Protein AF-A0A939YUL9-F1 (afdb_monomer_lite)

Structure (mmCIF, N/CA/C/O backbone):
data_AF-A0A939YUL9-F1
#
_entry.id   AF-A0A939YUL9-F1
#
loop_
_atom_site.group_PDB
_atom_site.id
_atom_site.type_symbol
_atom_site.label_atom_id
_atom_site.label_alt_id
_atom_site.label_comp_id
_atom_site.label_asym_id
_atom_site.label_entity_id
_atom_site.label_seq_id
_atom_site.pdbx_PDB_ins_code
_atom_site.Cartn_x
_atom_site.Cartn_y
_atom_site.Cartn_z
_atom_site.occupancy
_atom_site.B_iso_or_equiv
_atom_site.auth_seq_id
_atom_site.auth_comp_id
_atom_site.auth_asym_id
_atom_site.auth_atom_id
_atom_site.pdbx_PDB_model_num
ATOM 1 N N . LYS A 1 1 ? 30.989 19.135 -10.811 1.00 37.81 1 LYS A N 1
ATOM 2 C CA . LYS A 1 1 ? 30.705 19.791 -9.514 1.00 37.81 1 LYS A CA 1
ATOM 3 C C . LYS A 1 1 ? 29.250 19.475 -9.197 1.00 37.81 1 LYS A C 1
ATOM 5 O O . LYS A 1 1 ? 28.383 20.216 -9.628 1.00 37.81 1 LYS A O 1
ATOM 10 N N . LEU A 1 2 ? 28.991 18.297 -8.625 1.00 30.20 2 LEU A N 1
ATOM 11 C CA . LEU A 1 2 ? 27.649 17.941 -8.163 1.00 30.20 2 LEU A CA 1
ATOM 12 C C . LEU A 1 2 ? 27.426 18.769 -6.899 1.00 30.20 2 LEU A C 1
ATOM 14 O O . LEU A 1 2 ? 28.182 18.639 -5.938 1.00 30.20 2 LEU A O 1
ATOM 18 N N . LEU A 1 3 ? 26.533 19.747 -6.996 1.00 29.83 3 LEU A N 1
ATOM 19 C CA . LEU A 1 3 ? 26.158 20.603 -5.883 1.00 29.83 3 LEU A CA 1
ATOM 20 C C . LEU A 1 3 ? 25.031 19.871 -5.161 1.00 29.83 3 LEU A C 1
ATOM 22 O O . LEU A 1 3 ? 23.912 19.843 -5.653 1.00 29.83 3 LEU A O 1
ATOM 26 N N . TYR A 1 4 ? 25.373 19.213 -4.058 1.00 40.66 4 TYR A N 1
ATOM 27 C CA . TYR A 1 4 ? 24.398 18.652 -3.134 1.00 40.66 4 TYR A CA 1
ATOM 28 C C . TYR A 1 4 ? 23.764 19.816 -2.372 1.00 40.66 4 TYR A C 1
ATOM 30 O O . TYR A 1 4 ? 24.483 20.600 -1.748 1.00 40.66 4 TYR A O 1
ATOM 38 N N . GLU A 1 5 ? 22.446 19.956 -2.452 1.00 38.12 5 GLU A N 1
ATOM 39 C CA . GLU A 1 5 ? 21.706 20.914 -1.637 1.00 38.12 5 GLU A CA 1
ATOM 40 C C . GLU A 1 5 ? 21.240 20.199 -0.368 1.00 38.12 5 GLU A C 1
ATOM 42 O O . GLU A 1 5 ? 20.467 19.247 -0.417 1.00 38.12 5 GLU A O 1
ATOM 47 N N . VAL A 1 6 ? 21.784 20.614 0.777 1.00 46.12 6 VAL A N 1
ATOM 48 C CA . VAL A 1 6 ? 21.421 20.070 2.088 1.00 46.12 6 VAL A CA 1
ATOM 49 C C . VAL A 1 6 ? 20.272 20.912 2.630 1.00 46.12 6 VAL A C 1
ATOM 51 O O . VAL A 1 6 ? 20.480 22.068 2.999 1.00 46.12 6 VAL A O 1
ATOM 54 N N . ALA A 1 7 ? 19.067 20.347 2.684 1.00 43.50 7 ALA A N 1
ATOM 55 C CA . ALA A 1 7 ? 17.963 20.945 3.424 1.00 43.50 7 ALA A CA 1
ATOM 56 C C . ALA A 1 7 ? 18.158 20.647 4.920 1.00 43.50 7 ALA A C 1
ATOM 58 O O . ALA A 1 7 ? 17.951 19.522 5.374 1.00 43.50 7 ALA A O 1
ATOM 59 N N . ASP A 1 8 ? 18.614 21.649 5.672 1.00 42.81 8 ASP A N 1
ATOM 60 C CA . ASP A 1 8 ? 18.711 21.586 7.130 1.00 42.81 8 ASP A CA 1
ATOM 61 C C . ASP A 1 8 ? 17.305 21.490 7.742 1.00 42.81 8 ASP A C 1
ATOM 63 O O . ASP A 1 8 ? 16.484 22.396 7.590 1.00 42.81 8 ASP A O 1
ATOM 67 N N . ILE A 1 9 ? 17.029 20.379 8.428 1.00 43.81 9 ILE A N 1
ATOM 68 C CA . ILE A 1 9 ? 15.808 20.180 9.213 1.00 43.81 9 ILE A CA 1
ATOM 69 C C . ILE A 1 9 ? 16.123 19.984 10.698 1.00 43.81 9 ILE A C 1
ATOM 71 O O . ILE A 1 9 ? 15.605 19.064 11.314 1.00 43.81 9 ILE A O 1
ATOM 75 N N . GLY A 1 10 ? 16.978 20.813 11.302 1.00 42.72 10 GLY A N 1
ATOM 76 C CA . GLY A 1 10 ? 16.922 21.109 12.745 1.00 42.72 10 GLY A CA 1
ATOM 77 C C . GLY A 1 10 ? 16.987 19.925 13.727 1.00 42.72 10 GLY A C 1
ATOM 78 O O . GLY A 1 10 ? 16.599 20.078 14.884 1.00 42.72 10 GLY A O 1
ATOM 79 N N . SER A 1 11 ? 17.434 18.741 13.303 1.00 47.81 11 SER A N 1
ATOM 80 C CA . SER A 1 11 ? 17.553 17.524 14.117 1.00 47.81 11 SER A CA 1
ATOM 81 C C . SER A 1 11 ? 18.393 16.484 13.377 1.00 47.81 11 SER A C 1
ATOM 83 O O . SER A 1 11 ? 17.830 15.687 12.639 1.00 47.81 11 SER A O 1
ATOM 85 N N . ASN A 1 12 ? 19.723 16.505 13.553 1.00 44.00 12 ASN A N 1
ATOM 86 C CA . ASN A 1 12 ? 20.720 15.442 13.278 1.00 44.00 12 ASN A CA 1
ATOM 87 C C . ASN A 1 12 ? 20.507 14.470 12.086 1.00 44.00 12 ASN A C 1
ATOM 89 O O . ASN A 1 12 ? 21.049 13.366 12.105 1.00 44.00 1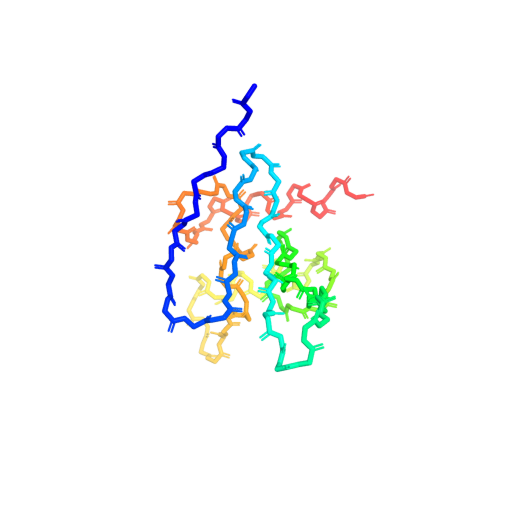2 ASN A O 1
ATOM 93 N N . SER A 1 13 ? 19.765 14.857 11.051 1.00 46.53 13 SER A N 1
ATOM 94 C CA . SER A 1 13 ? 19.299 13.972 9.980 1.00 46.53 13 SER A CA 1
ATOM 95 C C . SER A 1 13 ? 19.591 14.621 8.636 1.00 46.53 13 SER A C 1
ATOM 97 O O . SER A 1 13 ? 19.169 15.750 8.387 1.00 46.53 13 SER A O 1
ATOM 99 N N . LEU A 1 14 ? 20.336 13.918 7.784 1.00 53.56 14 LEU A N 1
ATOM 100 C CA . LEU A 1 14 ? 20.718 14.378 6.449 1.00 53.56 14 LEU A CA 1
ATOM 101 C C . LEU A 1 14 ? 19.982 13.552 5.393 1.00 53.56 14 LEU A C 1
ATOM 103 O O . LEU A 1 14 ? 20.086 12.326 5.390 1.00 53.56 14 LEU A O 1
ATOM 107 N N . TRP A 1 15 ? 19.269 14.232 4.495 1.00 50.69 15 TRP A N 1
ATOM 108 C CA . TRP A 1 15 ? 18.617 13.631 3.331 1.00 50.69 15 TRP A CA 1
ATOM 109 C C . TRP A 1 15 ? 19.520 13.783 2.105 1.00 50.69 15 TRP A C 1
ATOM 111 O O . TRP A 1 15 ? 19.971 14.891 1.813 1.00 50.69 15 TRP A O 1
ATOM 121 N N . LEU A 1 16 ? 19.774 12.693 1.374 1.00 52.31 16 LEU A N 1
ATOM 122 C CA . LEU A 1 16 ? 20.386 12.756 0.043 1.00 52.31 16 LEU A CA 1
ATOM 123 C C . LEU A 1 16 ? 19.358 12.344 -1.011 1.00 52.31 16 LEU A C 1
ATOM 125 O O . LEU A 1 16 ? 19.031 11.163 -1.133 1.00 52.31 16 LEU A O 1
ATOM 129 N N . ASP A 1 17 ? 18.880 13.318 -1.783 1.00 45.94 17 ASP A N 1
ATOM 130 C CA . ASP A 1 17 ? 18.144 13.067 -3.019 1.00 45.94 17 ASP A CA 1
ATOM 131 C C . ASP A 1 17 ? 19.142 12.654 -4.110 1.00 45.94 17 ASP A C 1
ATOM 133 O O . ASP A 1 17 ? 20.090 13.369 -4.434 1.00 45.94 17 ASP A O 1
ATOM 137 N N . HIS A 1 18 ? 18.943 11.462 -4.657 1.00 47.44 18 HIS A N 1
ATOM 138 C CA . HIS A 1 18 ? 19.473 11.113 -5.960 1.00 47.44 18 HIS A CA 1
ATOM 139 C C . HIS A 1 18 ? 18.250 10.813 -6.801 1.00 47.44 18 HIS A C 1
ATOM 141 O O . HIS A 1 18 ? 17.665 9.746 -6.640 1.00 47.44 18 HIS A O 1
ATOM 147 N N . GLY A 1 19 ? 17.835 11.743 -7.663 1.00 47.94 19 GLY A N 1
ATOM 148 C CA . GLY A 1 19 ? 16.803 11.473 -8.661 1.00 47.94 19 GLY A CA 1
ATOM 149 C C . GLY A 1 19 ? 16.959 10.054 -9.224 1.00 47.94 19 GLY A C 1
ATOM 150 O O . GLY A 1 19 ? 18.009 9.722 -9.776 1.00 47.94 19 GLY A O 1
ATOM 151 N N . HIS A 1 20 ? 15.919 9.235 -9.017 1.00 48.09 20 HIS A N 1
ATOM 152 C CA . HIS A 1 20 ? 15.811 7.791 -9.289 1.00 48.09 20 HIS A CA 1
ATOM 153 C C . HIS A 1 20 ? 16.333 6.759 -8.258 1.00 48.09 20 HIS A C 1
ATOM 155 O O . HIS A 1 20 ? 16.228 5.563 -8.534 1.00 48.09 20 HIS A O 1
ATOM 161 N N . ILE A 1 21 ? 16.813 7.139 -7.069 1.00 44.25 21 ILE A N 1
ATOM 162 C CA . ILE A 1 21 ? 17.229 6.198 -6.008 1.00 44.25 21 ILE A CA 1
ATOM 163 C C . ILE A 1 21 ? 16.615 6.610 -4.660 1.00 44.25 21 ILE A C 1
ATOM 165 O O . ILE A 1 21 ? 16.593 7.786 -4.309 1.00 44.25 21 ILE A O 1
ATOM 169 N N . GLN A 1 22 ? 16.104 5.616 -3.925 1.00 47.22 22 GLN A N 1
ATOM 170 C CA . GLN A 1 22 ? 15.480 5.747 -2.601 1.00 47.22 22 GLN A CA 1
ATOM 171 C C . GLN A 1 22 ? 16.361 6.583 -1.640 1.00 47.22 22 GLN A C 1
ATOM 173 O O . GLN A 1 22 ? 17.577 6.364 -1.603 1.00 47.22 22 GLN A O 1
ATOM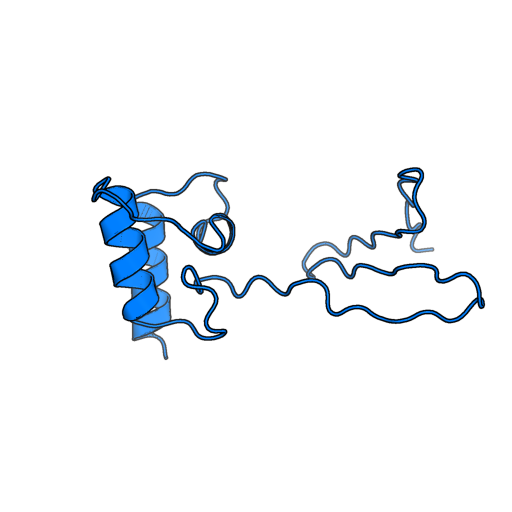 178 N N . PRO A 1 23 ? 15.790 7.523 -0.859 1.00 47.69 23 PRO A N 1
ATOM 179 C CA . PRO A 1 23 ? 16.561 8.367 0.050 1.00 47.69 23 PRO A CA 1
ATOM 180 C C . PRO A 1 23 ? 17.137 7.549 1.215 1.00 47.69 23 PRO A C 1
ATOM 182 O O . PRO A 1 23 ? 16.442 6.739 1.824 1.00 47.69 23 PRO A O 1
ATOM 185 N N . LEU A 1 24 ? 18.407 7.784 1.554 1.00 48.56 24 LEU A N 1
ATOM 186 C CA . LEU A 1 24 ? 19.066 7.171 2.710 1.00 48.56 24 LEU A CA 1
ATOM 187 C C . LEU A 1 24 ? 18.997 8.133 3.907 1.00 48.56 24 LEU A C 1
ATOM 189 O O . LEU A 1 24 ? 19.451 9.272 3.795 1.00 48.56 24 LEU A O 1
ATOM 193 N N . LEU A 1 25 ? 18.451 7.682 5.041 1.00 49.09 25 LEU A N 1
ATOM 194 C CA . LEU A 1 25 ? 18.410 8.455 6.285 1.00 49.09 25 LEU A CA 1
ATOM 195 C C . LEU A 1 25 ? 19.707 8.237 7.075 1.00 49.09 25 LEU A C 1
ATOM 197 O O . LEU A 1 25 ? 19.991 7.128 7.526 1.00 49.09 25 LEU A O 1
ATOM 201 N N . ILE A 1 26 ? 20.496 9.295 7.266 1.00 53.69 26 ILE A N 1
ATOM 202 C CA . ILE A 1 26 ? 21.718 9.249 8.080 1.00 53.69 26 ILE A CA 1
ATOM 203 C C . ILE A 1 26 ? 21.469 10.010 9.383 1.00 53.69 26 ILE A C 1
ATOM 205 O O . ILE A 1 26 ? 21.309 11.231 9.354 1.00 53.69 26 ILE A O 1
ATOM 209 N N . HIS A 1 27 ? 21.478 9.302 10.517 1.00 51.97 27 HIS A N 1
ATOM 210 C CA . HIS A 1 27 ? 21.473 9.909 11.850 1.00 51.97 27 HIS A CA 1
ATOM 211 C C . HIS A 1 27 ? 22.904 10.230 12.305 1.00 51.97 27 HIS A C 1
ATOM 213 O O . HIS A 1 27 ? 23.766 9.350 12.349 1.00 51.97 27 HIS A O 1
ATOM 219 N N . LEU A 1 28 ? 23.151 11.478 12.705 1.00 49.38 28 LEU A N 1
ATOM 220 C CA . LEU A 1 28 ? 24.346 11.858 13.462 1.00 49.38 28 LEU A CA 1
ATOM 221 C C . LEU A 1 28 ? 24.151 11.431 14.926 1.00 49.38 28 LEU A C 1
ATOM 223 O O . LEU A 1 28 ? 23.292 11.979 15.618 1.00 49.38 28 LEU A O 1
ATOM 227 N N . ILE A 1 29 ? 24.927 10.458 15.409 1.00 49.41 29 ILE A N 1
ATOM 228 C CA . ILE A 1 29 ? 24.988 10.123 16.843 1.00 49.41 29 ILE A CA 1
ATOM 229 C C . ILE A 1 29 ? 26.110 10.913 17.537 1.00 49.41 29 ILE A C 1
ATOM 231 O O . ILE A 1 29 ? 27.091 11.284 16.892 1.00 49.41 29 ILE A O 1
ATOM 235 N N . GLU A 1 30 ? 25.958 11.171 18.846 1.00 48.47 30 GLU A N 1
ATOM 236 C CA . GLU A 1 30 ? 26.828 12.044 19.672 1.00 48.47 30 GLU A CA 1
ATOM 237 C C . GLU A 1 30 ? 28.333 11.713 19.605 1.00 48.47 30 GLU A C 1
ATOM 239 O O . GLU A 1 30 ? 29.162 12.584 19.845 1.00 48.47 30 GLU A O 1
ATOM 244 N N . GLU A 1 31 ? 28.702 10.499 19.193 1.00 52.97 31 GLU A N 1
ATOM 245 C CA . GLU A 1 31 ? 30.089 10.014 19.131 1.00 52.97 31 GLU A CA 1
ATOM 246 C C . GLU A 1 31 ? 30.731 10.126 17.728 1.00 52.97 31 GLU A C 1
ATOM 248 O O . GLU A 1 31 ? 31.744 9.488 17.442 1.00 52.97 31 GLU A O 1
ATOM 253 N N . GLY A 1 32 ? 30.147 10.901 16.805 1.00 52.16 32 GLY A N 1
ATOM 254 C CA . GLY A 1 32 ? 30.775 11.206 15.507 1.00 52.16 32 GLY A CA 1
ATOM 255 C C . GLY A 1 32 ? 30.914 10.014 14.549 1.00 52.16 32 GLY A C 1
ATOM 256 O O . GLY A 1 32 ? 31.626 10.101 13.549 1.00 52.16 32 GLY A O 1
ATOM 257 N N . CYS A 1 33 ? 30.228 8.906 14.829 1.00 45.38 33 CYS A N 1
ATOM 258 C CA . CYS A 1 33 ? 30.119 7.760 13.933 1.00 45.38 33 CYS A CA 1
ATOM 259 C C . CYS A 1 33 ? 28.834 7.863 13.099 1.00 45.38 33 CYS A C 1
ATOM 261 O O . CYS A 1 33 ? 27.764 8.167 13.621 1.00 45.38 33 CYS A O 1
ATOM 263 N N . LEU A 1 34 ? 28.934 7.596 11.795 1.00 50.94 34 LEU A N 1
ATOM 264 C CA . LEU A 1 34 ? 27.773 7.482 10.914 1.00 50.94 34 LEU A CA 1
ATOM 265 C C . LEU A 1 34 ? 27.229 6.057 11.031 1.00 50.94 34 LEU A C 1
ATOM 267 O O . LEU A 1 34 ? 27.844 5.125 10.517 1.00 50.94 34 LEU A O 1
ATOM 271 N N . ASN A 1 35 ? 26.085 5.880 11.687 1.00 47.38 35 ASN A N 1
ATOM 272 C CA . ASN A 1 35 ? 25.337 4.633 11.582 1.00 47.38 35 ASN A CA 1
ATOM 273 C C . ASN A 1 35 ? 24.332 4.788 10.442 1.00 47.38 35 ASN A C 1
ATOM 275 O O . ASN A 1 35 ? 23.416 5.607 10.523 1.00 47.38 35 ASN A O 1
ATOM 279 N N . ALA A 1 36 ? 24.518 4.010 9.375 1.00 51.66 36 ALA A N 1
ATOM 280 C CA . ALA A 1 36 ? 23.488 3.834 8.364 1.00 51.66 36 ALA A CA 1
ATOM 281 C C . ALA A 1 36 ? 22.340 3.066 9.024 1.00 51.66 36 ALA A C 1
ATOM 283 O O . ALA A 1 36 ? 22.395 1.846 9.173 1.00 51.66 36 ALA A O 1
ATOM 284 N N . VAL A 1 37 ? 21.328 3.797 9.484 1.00 49.28 37 VAL A N 1
ATOM 285 C CA . VAL A 1 37 ? 20.038 3.186 9.781 1.00 49.28 37 VAL A CA 1
ATOM 286 C C . VAL A 1 37 ? 19.491 2.760 8.420 1.00 49.28 37 VAL A C 1
ATOM 288 O O . VAL A 1 37 ? 19.531 3.580 7.497 1.00 49.28 37 VAL A O 1
ATOM 291 N N . PRO A 1 38 ? 19.063 1.500 8.225 1.00 48.31 38 PRO A N 1
ATOM 292 C CA . PRO A 1 38 ? 18.320 1.173 7.022 1.00 48.31 38 PRO A CA 1
ATOM 293 C C . PRO A 1 38 ? 17.149 2.150 6.977 1.00 48.31 38 PRO A C 1
ATOM 295 O O . PRO A 1 38 ? 16.319 2.162 7.883 1.00 48.31 38 PRO A O 1
ATOM 298 N N . ALA A 1 39 ? 17.141 3.040 5.982 1.00 51.31 39 ALA A N 1
ATOM 299 C CA . ALA A 1 39 ? 15.929 3.771 5.658 1.00 51.31 39 ALA A CA 1
ATOM 300 C C . ALA A 1 39 ? 14.859 2.694 5.511 1.00 51.31 39 ALA A C 1
ATOM 302 O O . ALA A 1 39 ? 15.124 1.742 4.781 1.00 51.31 39 ALA A O 1
ATOM 303 N N . GLU A 1 40 ? 13.760 2.780 6.264 1.00 52.19 40 GLU A N 1
ATOM 304 C CA . GLU A 1 40 ? 12.625 1.860 6.153 1.00 52.19 40 GLU A CA 1
ATOM 305 C C . GLU A 1 40 ? 12.327 1.701 4.657 1.00 52.19 40 GLU A C 1
ATOM 307 O O . GLU A 1 40 ? 11.817 2.619 4.011 1.00 52.19 40 GLU A O 1
ATOM 312 N N . THR A 1 41 ? 12.810 0.610 4.056 1.00 58.00 41 THR A N 1
ATOM 313 C CA . THR A 1 41 ? 12.740 0.429 2.613 1.00 58.00 41 THR A C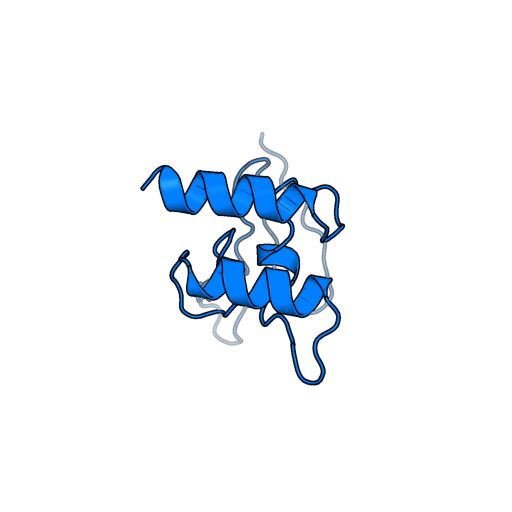A 1
ATOM 314 C C . THR A 1 41 ? 11.325 -0.020 2.357 1.00 58.00 41 THR A C 1
ATOM 316 O O . THR A 1 41 ? 11.048 -1.213 2.441 1.00 58.00 41 THR A O 1
ATOM 319 N N . THR A 1 42 ? 10.427 0.928 2.106 1.00 66.50 42 THR A N 1
ATOM 320 C CA . THR A 1 42 ? 9.079 0.625 1.640 1.00 66.50 42 THR A CA 1
ATOM 321 C C . THR A 1 42 ? 9.207 -0.281 0.416 1.00 66.50 42 THR A C 1
ATOM 323 O O . THR A 1 42 ? 9.655 0.145 -0.655 1.00 66.50 42 THR A O 1
ATOM 326 N N . VAL A 1 43 ? 8.866 -1.560 0.578 1.00 83.75 43 VAL A N 1
ATOM 327 C CA . VAL A 1 43 ? 8.828 -2.504 -0.535 1.00 83.75 43 VAL A CA 1
ATOM 328 C C . VAL A 1 43 ? 7.559 -2.184 -1.314 1.00 83.75 43 VAL A C 1
ATOM 330 O O . VAL A 1 43 ? 6.447 -2.366 -0.837 1.00 83.75 43 VAL A O 1
ATOM 333 N N . SER A 1 44 ? 7.711 -1.635 -2.519 1.00 88.94 44 SER A N 1
ATOM 334 C CA . SER A 1 44 ? 6.568 -1.272 -3.366 1.00 88.94 44 SER A CA 1
ATOM 335 C C . SER A 1 44 ? 5.684 -2.499 -3.634 1.00 88.94 44 SER A C 1
ATOM 337 O O . SER A 1 44 ? 6.107 -3.420 -4.343 1.00 88.94 44 SER A O 1
ATOM 339 N N . GLY A 1 45 ? 4.452 -2.475 -3.122 1.00 90.25 45 GLY A N 1
ATOM 340 C CA . GLY A 1 45 ? 3.481 -3.569 -3.186 1.00 90.25 45 GLY A CA 1
ATOM 341 C C . GLY A 1 45 ? 3.313 -4.368 -1.890 1.00 90.25 45 GLY A C 1
ATOM 342 O O . GLY A 1 45 ? 2.354 -5.123 -1.800 1.00 90.25 45 GLY A O 1
ATOM 343 N N . ASP A 1 46 ? 4.189 -4.191 -0.902 1.00 93.56 46 ASP A N 1
ATOM 344 C CA . ASP A 1 46 ? 4.094 -4.823 0.419 1.00 93.56 46 ASP A CA 1
ATOM 345 C C . ASP A 1 46 ? 3.231 -3.945 1.335 1.00 93.56 46 ASP A C 1
ATOM 347 O O . ASP A 1 46 ? 3.712 -3.053 2.036 1.00 93.56 46 ASP A O 1
ATOM 351 N N . VAL A 1 47 ? 1.915 -4.134 1.261 1.00 93.31 47 VAL A N 1
ATOM 352 C CA . VAL A 1 47 ? 0.963 -3.308 2.021 1.00 93.31 47 VAL A CA 1
ATOM 353 C C . VAL A 1 47 ? 0.727 -3.847 3.428 1.00 93.31 47 VAL A C 1
ATOM 355 O O . VAL A 1 47 ? 0.191 -3.133 4.285 1.00 93.31 47 VAL A O 1
ATOM 358 N N . ASN A 1 48 ? 1.093 -5.110 3.664 1.00 92.62 48 ASN A N 1
ATOM 359 C CA . ASN A 1 48 ? 0.973 -5.773 4.955 1.00 92.62 48 ASN A CA 1
ATOM 360 C C . ASN A 1 48 ? 2.272 -5.694 5.793 1.00 92.62 48 ASN A C 1
ATOM 362 O O . ASN A 1 48 ? 2.239 -6.039 6.974 1.00 92.62 48 ASN A O 1
ATOM 366 N N . GLY A 1 49 ? 3.373 -5.190 5.230 1.00 89.25 49 GLY A N 1
ATOM 367 C CA . GLY A 1 49 ? 4.659 -4.991 5.898 1.00 89.25 49 GLY A CA 1
ATOM 368 C C . GLY A 1 49 ? 5.390 -6.287 6.258 1.00 89.25 49 GLY A C 1
ATOM 369 O O . GLY A 1 49 ? 6.135 -6.299 7.241 1.00 89.25 49 GLY A O 1
ATOM 370 N N . ASP A 1 50 ? 5.144 -7.389 5.544 1.00 88.81 50 ASP A N 1
ATOM 371 C CA . ASP A 1 50 ? 5.771 -8.690 5.810 1.00 88.81 50 ASP A CA 1
ATOM 372 C C . ASP A 1 50 ? 7.129 -8.879 5.107 1.00 88.81 50 ASP A C 1
ATOM 374 O O . ASP A 1 50 ? 7.830 -9.869 5.348 1.00 88.81 50 ASP A O 1
ATOM 378 N N . GLY A 1 51 ? 7.541 -7.894 4.306 1.00 88.31 51 GLY A N 1
ATOM 379 C CA . GLY A 1 51 ? 8.788 -7.876 3.551 1.00 88.31 51 GLY A CA 1
ATOM 38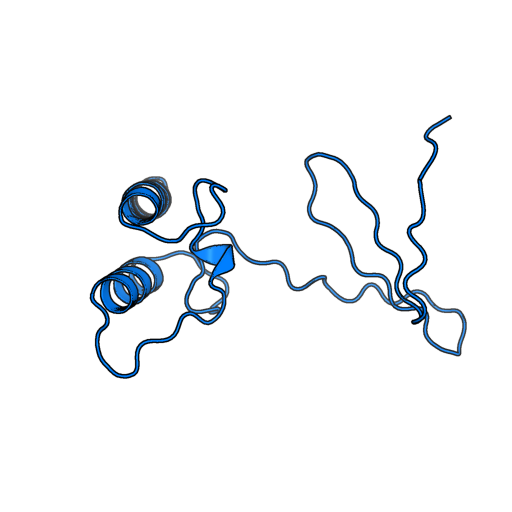0 C C . GLY A 1 51 ? 8.699 -8.572 2.194 1.00 88.31 51 GLY A C 1
ATOM 381 O O . GLY A 1 51 ? 9.715 -8.665 1.499 1.00 88.31 51 GLY A O 1
ATOM 382 N N . THR A 1 52 ? 7.526 -9.075 1.802 1.00 89.12 52 THR A N 1
ATOM 383 C CA . THR A 1 52 ? 7.280 -9.736 0.517 1.00 89.12 52 THR A CA 1
ATOM 384 C C . THR A 1 52 ? 6.066 -9.135 -0.189 1.00 89.12 52 THR A C 1
ATOM 386 O O . THR A 1 52 ? 5.237 -8.483 0.425 1.00 89.12 52 THR A O 1
ATOM 389 N N . VAL A 1 53 ? 5.977 -9.311 -1.511 1.00 91.50 53 VAL A N 1
ATOM 390 C CA . VAL A 1 53 ? 4.806 -8.880 -2.289 1.00 91.50 53 VAL A CA 1
ATOM 391 C C . VAL A 1 53 ? 4.067 -10.124 -2.747 1.00 91.50 53 VAL A C 1
ATOM 393 O O . VAL A 1 53 ? 4.629 -10.963 -3.445 1.00 91.50 53 VAL A O 1
ATOM 396 N N . GLY A 1 54 ? 2.799 -10.260 -2.374 1.00 93.25 54 GLY A N 1
ATOM 397 C CA . GLY A 1 54 ? 2.040 -11.457 -2.698 1.00 93.25 54 GLY A CA 1
ATOM 398 C C . GLY A 1 54 ? 0.528 -11.286 -2.694 1.00 93.25 54 GLY A C 1
ATOM 399 O O . GLY A 1 54 ? -0.046 -10.200 -2.680 1.00 93.25 54 GLY A O 1
ATOM 400 N N . ILE A 1 55 ? -0.169 -12.424 -2.718 1.00 94.62 55 ILE A N 1
ATOM 401 C CA . ILE A 1 55 ? -1.640 -12.451 -2.729 1.00 94.62 55 ILE A CA 1
ATOM 402 C C . ILE A 1 55 ? -2.212 -11.848 -1.436 1.00 94.62 55 ILE A C 1
ATOM 404 O O . ILE A 1 55 ? -3.300 -11.272 -1.463 1.00 94.62 55 ILE A O 1
ATOM 408 N N . ALA A 1 56 ? -1.493 -11.963 -0.314 1.00 94.75 56 ALA A N 1
ATOM 409 C CA . ALA A 1 56 ? -1.897 -11.368 0.956 1.00 94.75 56 ALA A CA 1
ATOM 410 C C . ALA A 1 56 ? -2.038 -9.840 0.843 1.00 94.75 56 ALA A C 1
ATOM 412 O O . ALA A 1 56 ? -3.050 -9.299 1.293 1.00 94.75 56 ALA A O 1
ATOM 413 N N . ASP A 1 57 ? -1.103 -9.180 0.157 1.00 94.88 57 ASP A N 1
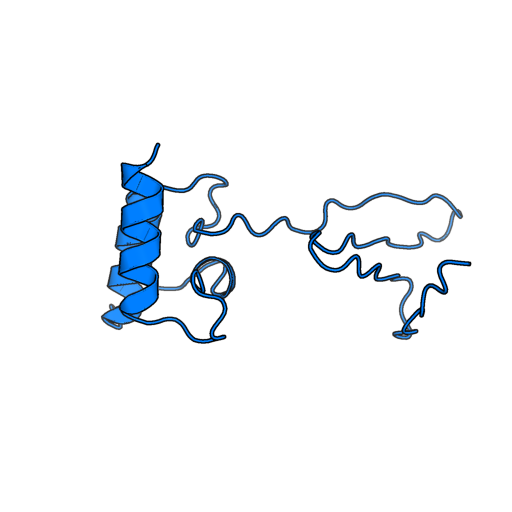ATOM 414 C CA . ASP A 1 57 ? -1.122 -7.742 -0.125 1.00 94.88 57 ASP A CA 1
ATOM 415 C C . ASP A 1 57 ? -2.306 -7.339 -0.994 1.00 94.88 57 ASP A C 1
ATOM 417 O O . ASP A 1 57 ? -3.064 -6.433 -0.650 1.00 94.88 57 ASP A O 1
ATOM 421 N N . ALA A 1 58 ? -2.544 -8.074 -2.084 1.00 95.31 58 ALA A N 1
ATOM 422 C CA . ALA A 1 58 ? -3.688 -7.821 -2.958 1.00 95.31 58 ALA A CA 1
ATOM 423 C C . ALA A 1 58 ? -5.033 -7.967 -2.224 1.00 95.31 58 ALA A C 1
ATOM 425 O O . ALA A 1 58 ? -5.964 -7.192 -2.454 1.00 95.31 58 ALA A O 1
ATOM 426 N N . VAL A 1 59 ? -5.152 -8.951 -1.327 1.00 96.06 59 VAL A N 1
ATOM 427 C CA . VAL A 1 59 ? -6.358 -9.141 -0.507 1.00 96.06 59 VAL A CA 1
ATOM 428 C C . VAL A 1 59 ? -6.506 -8.021 0.524 1.00 96.06 59 VAL A C 1
ATOM 430 O O . VAL A 1 59 ? -7.627 -7.556 0.744 1.00 96.06 59 VAL A O 1
ATOM 433 N N . LEU A 1 60 ? -5.414 -7.583 1.156 1.00 96.50 60 LEU A N 1
ATOM 434 C CA . LEU A 1 60 ? -5.443 -6.488 2.125 1.00 96.50 60 LEU A CA 1
ATOM 435 C C . LEU A 1 60 ? -5.845 -5.167 1.455 1.00 96.50 60 LEU A C 1
ATOM 437 O O . LEU A 1 60 ? -6.779 -4.511 1.920 1.00 96.50 60 LEU A O 1
ATOM 441 N N . LEU A 1 61 ? -5.228 -4.843 0.316 1.00 95.94 61 LEU A N 1
ATOM 442 C CA . LEU A 1 61 ? -5.547 -3.660 -0.480 1.00 95.94 61 LEU A CA 1
ATOM 443 C C . LEU A 1 61 ? -7.014 -3.665 -0.937 1.00 95.94 61 LEU A C 1
ATOM 445 O O . LEU A 1 61 ? -7.719 -2.671 -0.780 1.00 95.94 61 LEU A O 1
ATOM 449 N N . GLN A 1 62 ? -7.528 -4.808 -1.408 1.00 96.94 62 GLN A N 1
ATOM 450 C CA . GLN A 1 62 ? -8.941 -4.936 -1.777 1.00 96.94 62 GLN A CA 1
ATOM 451 C C . GLN A 1 62 ? -9.883 -4.692 -0.591 1.00 96.94 62 GLN A C 1
ATOM 453 O O . GLN A 1 62 ? -10.889 -3.996 -0.736 1.00 96.94 62 GLN A O 1
ATOM 458 N N . LYS A 1 63 ? -9.591 -5.267 0.581 1.00 97.19 63 LYS A N 1
ATOM 459 C CA . LYS A 1 63 ? -10.408 -5.058 1.787 1.00 97.19 63 LYS A CA 1
ATOM 460 C C . LYS A 1 63 ? -10.421 -3.592 2.208 1.00 97.19 63 LYS A C 1
ATOM 462 O O . LYS A 1 63 ? -11.472 -3.094 2.612 1.00 97.19 63 LYS A O 1
ATOM 467 N N . TRP A 1 64 ? -9.281 -2.916 2.080 1.00 96.62 64 TRP A N 1
ATOM 468 C CA . TRP A 1 64 ? -9.152 -1.501 2.398 1.00 96.62 64 TRP A CA 1
ATOM 469 C C . TRP A 1 64 ? -9.984 -0.636 1.442 1.00 96.62 64 TRP A C 1
ATOM 471 O O . TRP A 1 64 ? -10.792 0.168 1.903 1.00 96.62 64 TRP A O 1
ATOM 481 N N . LEU A 1 65 ? -9.906 -0.888 0.129 1.00 96.12 65 LEU A N 1
ATOM 482 C CA . LEU A 1 65 ? -10.719 -0.199 -0.887 1.00 96.12 65 LEU A CA 1
ATOM 483 C C . LEU A 1 65 ? -12.230 -0.397 -0.689 1.00 96.12 65 LEU A C 1
ATOM 485 O O . LEU A 1 65 ? -13.027 0.489 -0.992 1.00 96.12 65 LEU A O 1
ATOM 489 N N . LEU A 1 66 ? -12.638 -1.557 -0.170 1.00 97.06 66 LEU A N 1
ATOM 490 C CA . LEU A 1 66 ? -14.034 -1.868 0.152 1.00 97.06 66 LEU A CA 1
ATOM 491 C C . LEU A 1 66 ? -14.477 -1.344 1.528 1.00 97.06 66 LEU A C 1
ATOM 493 O O . LEU A 1 66 ? -15.605 -1.622 1.940 1.00 97.06 66 LEU A O 1
ATOM 497 N N . ALA A 1 67 ? -13.611 -0.617 2.241 1.00 96.06 67 ALA A N 1
ATOM 498 C CA . ALA A 1 67 ? -13.852 -0.115 3.591 1.00 96.06 67 ALA A CA 1
ATOM 499 C C . ALA A 1 67 ? -14.331 -1.213 4.563 1.00 96.06 67 ALA A C 1
ATOM 501 O O . ALA A 1 67 ? -15.206 -0.987 5.405 1.00 96.06 67 ALA A O 1
ATOM 502 N N . VAL A 1 68 ? -13.772 -2.425 4.442 1.00 97.31 68 VAL A N 1
ATOM 503 C CA . VAL A 1 68 ? -14.082 -3.526 5.361 1.00 97.31 68 VAL A CA 1
ATOM 504 C C . VAL A 1 68 ? -13.673 -3.105 6.781 1.00 97.31 68 VAL A C 1
ATOM 506 O O . VAL A 1 68 ? -12.508 -2.750 6.986 1.00 97.31 68 VAL A O 1
ATOM 509 N N . PRO A 1 69 ? -14.583 -3.153 7.776 1.00 96.38 69 PRO A N 1
ATOM 510 C CA . PRO A 1 69 ? -14.290 -2.684 9.127 1.00 96.38 69 PRO A CA 1
ATOM 511 C C . PRO A 1 69 ? -13.050 -3.351 9.735 1.00 96.38 69 PRO A C 1
ATOM 513 O O . PRO A 1 69 ? -12.913 -4.572 9.675 1.00 96.38 69 PRO A O 1
ATOM 516 N N . GLY A 1 70 ? -12.174 -2.547 10.345 1.00 93.56 70 GLY A N 1
ATOM 517 C CA . GLY A 1 70 ? -10.934 -3.021 10.973 1.00 93.56 70 GLY A CA 1
ATOM 518 C C . GLY A 1 70 ? -9.796 -3.332 9.996 1.00 93.56 70 GLY A C 1
ATOM 519 O O . GLY A 1 70 ? -8.835 -3.985 10.390 1.00 93.56 70 GLY A O 1
ATOM 520 N N . THR A 1 71 ? -9.905 -2.906 8.734 1.00 94.50 71 THR A N 1
ATOM 521 C CA . THR A 1 71 ? -8.815 -3.020 7.757 1.00 94.50 71 THR A CA 1
ATOM 522 C C . THR A 1 71 ? -7.946 -1.770 7.779 1.00 94.50 71 THR A C 1
ATOM 524 O O . THR A 1 71 ? -8.449 -0.664 7.589 1.00 94.50 71 THR A O 1
ATOM 527 N N . GLU A 1 72 ? -6.641 -1.957 7.943 1.00 92.56 72 GLU A N 1
ATOM 528 C CA . GLU A 1 72 ? -5.630 -0.901 7.934 1.00 92.56 72 GLU A CA 1
ATOM 529 C C . GLU A 1 72 ? -4.489 -1.313 6.994 1.00 92.56 72 GLU A C 1
ATOM 531 O O . GLU A 1 72 ? -4.216 -2.503 6.835 1.00 92.56 72 GLU A O 1
ATOM 536 N N . LEU A 1 73 ? -3.862 -0.334 6.341 1.00 89.81 73 LEU A N 1
ATOM 537 C CA . LEU A 1 73 ? -2.637 -0.545 5.567 1.00 89.81 73 LEU A CA 1
ATOM 538 C C . LEU A 1 73 ? -1.455 -0.212 6.473 1.00 89.81 73 LEU A C 1
ATOM 540 O O . LEU A 1 73 ? -1.442 0.868 7.065 1.00 89.81 73 LEU A O 1
ATOM 544 N N . ASN A 1 74 ? -0.471 -1.109 6.558 1.00 88.31 74 ASN A N 1
ATOM 545 C CA . ASN A 1 74 ? 0.737 -0.852 7.346 1.00 88.31 74 ASN A CA 1
ATOM 546 C C . ASN A 1 74 ? 1.587 0.242 6.695 1.00 88.31 74 ASN A C 1
ATOM 548 O O . ASN A 1 74 ? 2.094 1.126 7.384 1.00 88.31 74 ASN A O 1
ATOM 552 N N . ASP A 1 75 ? 1.664 0.227 5.365 1.00 83.31 75 ASP A N 1
ATOM 553 C CA . ASP A 1 75 ? 2.255 1.302 4.580 1.00 83.31 75 ASP A CA 1
ATOM 554 C C . ASP A 1 75 ? 1.349 1.639 3.391 1.00 83.31 75 ASP A C 1
ATOM 556 O O . ASP A 1 75 ? 1.289 0.931 2.386 1.00 83.31 75 ASP A O 1
ATOM 560 N N . TRP A 1 76 ? 0.616 2.747 3.497 1.00 87.69 76 TRP A N 1
ATOM 561 C CA . TRP A 1 76 ? -0.234 3.210 2.400 1.00 87.69 76 TRP A CA 1
ATOM 562 C C . TRP A 1 76 ? 0.589 3.668 1.187 1.00 87.69 76 TRP A C 1
ATOM 564 O O . TRP A 1 76 ? 0.087 3.611 0.070 1.00 87.69 76 TRP A O 1
ATOM 574 N N . LYS A 1 77 ? 1.853 4.078 1.371 1.00 88.38 77 LYS A N 1
ATOM 575 C CA . LYS A 1 77 ? 2.733 4.450 0.254 1.00 88.38 77 LYS A CA 1
ATOM 576 C C . LYS A 1 77 ? 3.205 3.225 -0.517 1.00 88.38 77 LYS A C 1
ATOM 578 O O . LYS A 1 77 ? 3.476 3.331 -1.705 1.00 88.38 77 LYS A O 1
ATOM 583 N N . ALA A 1 78 ? 3.273 2.061 0.131 1.00 89.69 78 ALA A N 1
ATOM 584 C CA . ALA A 1 78 ? 3.502 0.798 -0.566 1.00 89.69 78 ALA A CA 1
ATOM 585 C C . ALA A 1 78 ? 2.324 0.420 -1.480 1.00 89.69 78 ALA A C 1
ATOM 587 O O . ALA A 1 78 ? 2.524 -0.319 -2.446 1.00 89.69 78 ALA A O 1
ATOM 588 N N . ALA A 1 79 ? 1.118 0.919 -1.172 1.00 91.25 79 ALA A N 1
ATOM 589 C CA . ALA A 1 79 ? -0.101 0.683 -1.940 1.00 91.25 79 ALA A CA 1
ATOM 590 C C . ALA A 1 79 ? -0.259 1.612 -3.156 1.00 91.25 79 ALA A C 1
ATOM 592 O O . ALA A 1 79 ? -0.951 1.221 -4.090 1.00 91.25 79 ALA A O 1
ATOM 593 N N . ASP A 1 80 ? 0.378 2.788 -3.156 1.00 93.69 80 ASP A N 1
ATOM 594 C CA . ASP A 1 80 ? 0.435 3.715 -4.298 1.00 93.69 80 ASP A CA 1
ATOM 595 C C . ASP A 1 80 ? 1.467 3.208 -5.322 1.00 93.69 80 ASP A C 1
ATOM 597 O O . ASP A 1 80 ? 2.672 3.473 -5.249 1.00 93.69 80 ASP A O 1
ATOM 601 N N . LEU A 1 81 ? 0.995 2.390 -6.260 1.00 91.25 81 LEU A N 1
ATOM 602 C CA . LEU A 1 81 ? 1.836 1.677 -7.219 1.00 91.25 81 LEU A CA 1
ATOM 603 C C . LEU A 1 81 ? 2.032 2.441 -8.526 1.00 91.25 81 LEU A C 1
ATOM 605 O O . LEU A 1 81 ? 2.941 2.105 -9.293 1.00 91.25 81 LEU A O 1
ATOM 609 N N . ASN A 1 82 ? 1.197 3.442 -8.793 1.00 91.25 82 ASN A N 1
ATOM 610 C CA . ASN A 1 82 ? 1.306 4.307 -9.963 1.00 91.25 82 ASN A CA 1
ATOM 611 C C . ASN A 1 82 ? 1.942 5.680 -9.644 1.00 91.25 82 ASN A C 1
ATOM 613 O O . ASN A 1 82 ? 2.221 6.440 -10.575 1.00 91.25 82 ASN A O 1
ATOM 617 N N . SER A 1 83 ? 2.229 5.959 -8.365 1.00 89.06 83 SER A N 1
ATOM 618 C CA . SER A 1 83 ? 2.798 7.214 -7.860 1.00 89.06 83 SER A CA 1
ATOM 619 C C . SER A 1 83 ? 1.931 8.441 -8.159 1.00 89.06 83 SER A C 1
ATOM 621 O O . SER A 1 83 ? 2.460 9.534 -8.391 1.00 89.06 83 SER A O 1
ATOM 623 N N . ASP A 1 84 ? 0.607 8.274 -8.178 1.00 89.56 84 ASP A N 1
ATOM 624 C CA . ASP A 1 84 ? -0.355 9.372 -8.321 1.00 89.56 84 ASP A CA 1
ATOM 625 C C . ASP A 1 84 ? -0.788 9.974 -6.973 1.00 89.56 84 ASP A C 1
ATOM 627 O O . ASP A 1 84 ? -1.584 10.921 -6.931 1.00 89.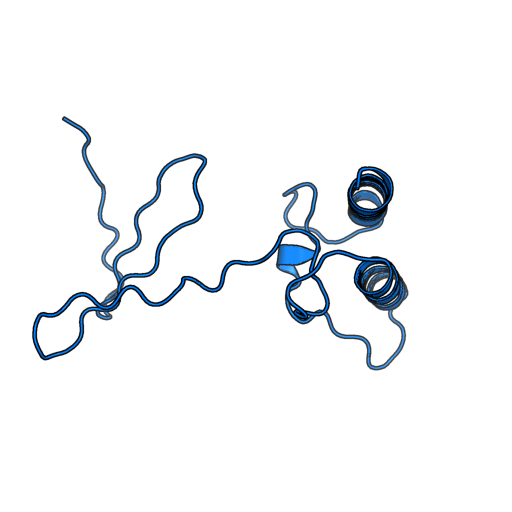56 84 ASP A O 1
ATOM 631 N N . ASN A 1 85 ? -0.192 9.484 -5.879 1.00 90.31 85 ASN A N 1
ATOM 632 C CA . ASN A 1 85 ? -0.415 9.938 -4.514 1.00 90.31 85 ASN A CA 1
ATOM 633 C C . ASN A 1 85 ? -1.848 9.667 -4.016 1.00 90.31 85 ASN A C 1
ATOM 635 O O . ASN A 1 85 ? -2.312 10.309 -3.067 1.00 90.31 85 ASN A O 1
ATOM 639 N N . SER A 1 86 ? -2.539 8.725 -4.660 1.00 91.81 86 SER A N 1
ATOM 640 C CA . SER A 1 86 ? -3.835 8.169 -4.289 1.00 91.81 86 SER A CA 1
ATOM 641 C C . SER A 1 86 ? -3.731 6.644 -4.217 1.00 91.81 86 SER A C 1
ATOM 643 O O . SER A 1 86 ? -2.806 6.043 -4.740 1.00 91.81 86 SER A O 1
ATOM 645 N N . VAL A 1 87 ? -4.666 6.017 -3.503 1.00 93.44 87 VAL A N 1
ATOM 646 C CA . VAL A 1 87 ? -4.773 4.554 -3.451 1.00 93.44 87 VAL A CA 1
ATOM 647 C C . VAL A 1 87 ? -6.163 4.183 -3.932 1.00 93.44 87 VAL A C 1
ATOM 649 O O . VAL A 1 87 ? -7.155 4.460 -3.248 1.00 93.44 87 VAL A O 1
ATOM 652 N N . ASP A 1 88 ? -6.249 3.592 -5.120 1.00 94.88 88 ASP A N 1
ATOM 653 C CA . ASP A 1 88 ? -7.518 3.258 -5.755 1.00 94.88 88 ASP A CA 1
ATOM 654 C C . ASP A 1 88 ? -7.493 1.932 -6.549 1.00 94.88 88 ASP A C 1
ATOM 656 O O . ASP A 1 88 ? -6.657 1.044 -6.361 1.00 94.88 88 ASP A O 1
ATOM 660 N N . ALA A 1 89 ? -8.504 1.723 -7.396 1.00 93.69 89 ALA A N 1
ATOM 661 C CA . ALA A 1 89 ? -8.629 0.501 -8.182 1.00 93.69 89 ALA A CA 1
ATOM 662 C C . ALA A 1 89 ? -7.557 0.360 -9.284 1.00 93.69 89 ALA A C 1
ATOM 664 O O . ALA A 1 89 ? -7.359 -0.752 -9.779 1.00 93.69 89 ALA A O 1
ATOM 665 N N . PHE A 1 90 ? -6.876 1.437 -9.685 1.00 94.94 90 PHE A N 1
ATOM 666 C CA . PHE A 1 90 ? -5.754 1.373 -10.617 1.00 94.94 90 PHE A CA 1
ATOM 667 C C . PHE A 1 90 ? -4.553 0.684 -9.974 1.00 94.94 90 PHE A C 1
ATOM 669 O O . PHE A 1 90 ? -3.967 -0.191 -10.616 1.00 94.94 90 PHE A O 1
ATOM 676 N N . ASP A 1 91 ? -4.252 0.957 -8.703 1.00 95.06 91 ASP A N 1
ATOM 677 C CA . ASP A 1 91 ? -3.170 0.282 -7.975 1.00 95.06 91 ASP A CA 1
ATOM 678 C C . ASP A 1 91 ? -3.372 -1.232 -7.920 1.00 95.06 91 ASP A C 1
ATOM 680 O O . ASP A 1 91 ? -2.433 -2.002 -8.113 1.00 95.06 91 ASP A O 1
ATOM 684 N N . MET A 1 92 ? -4.619 -1.696 -7.798 1.00 94.38 92 MET A N 1
ATOM 685 C CA . MET A 1 92 ? -4.945 -3.127 -7.864 1.00 94.38 92 MET A CA 1
ATOM 686 C C . MET A 1 92 ? -4.524 -3.785 -9.189 1.00 94.38 92 MET A C 1
ATOM 688 O O . MET A 1 92 ? -4.168 -4.968 -9.210 1.00 94.38 92 MET A O 1
ATOM 692 N N . VAL A 1 93 ? -4.539 -3.046 -10.304 1.00 94.50 93 VAL A N 1
ATOM 693 C CA . VAL A 1 93 ? -4.071 -3.552 -11.605 1.00 94.50 93 VAL A CA 1
ATOM 694 C C . VAL A 1 93 ? -2.555 -3.737 -11.585 1.00 94.50 93 VAL A C 1
ATOM 696 O O . VAL A 1 93 ? -2.057 -4.780 -12.017 1.00 94.50 93 VAL A O 1
ATOM 699 N N . PHE A 1 94 ? -1.821 -2.761 -11.046 1.00 93.44 94 PHE A N 1
ATOM 700 C CA . PHE A 1 94 ? -0.368 -2.843 -10.893 1.00 93.44 94 PHE A CA 1
ATOM 701 C C . PHE A 1 94 ? 0.040 -3.946 -9.911 1.00 93.44 94 PHE A C 1
ATOM 703 O O . PHE A 1 94 ? 0.960 -4.708 -10.210 1.00 93.44 94 PHE A O 1
ATOM 710 N N . MET A 1 95 ? -0.696 -4.105 -8.809 1.00 93.88 95 MET A N 1
ATOM 711 C CA . MET A 1 95 ? -0.494 -5.166 -7.821 1.00 93.88 95 MET A CA 1
ATOM 712 C C . MET A 1 95 ? -0.622 -6.548 -8.467 1.00 93.88 95 MET A C 1
ATOM 714 O O . MET A 1 95 ? 0.260 -7.396 -8.345 1.00 93.88 95 MET A O 1
ATOM 718 N N . ARG A 1 96 ? -1.694 -6.767 -9.241 1.00 93.38 96 ARG A N 1
ATOM 719 C CA . ARG A 1 96 ? -1.890 -8.019 -9.981 1.00 93.38 96 ARG A CA 1
ATOM 720 C C . ARG A 1 96 ? -0.753 -8.276 -10.968 1.00 93.38 96 ARG A C 1
ATOM 722 O O . ARG A 1 96 ? -0.300 -9.410 -11.083 1.00 93.38 96 ARG A O 1
ATOM 729 N N . ASN A 1 97 ? -0.323 -7.251 -11.702 1.00 92.44 97 ASN A N 1
ATOM 730 C CA . ASN A 1 97 ? 0.760 -7.392 -12.672 1.00 92.44 97 ASN A CA 1
ATOM 731 C C . ASN A 1 97 ? 2.087 -7.756 -11.996 1.00 92.44 97 ASN A C 1
ATOM 733 O O . ASN A 1 97 ? 2.799 -8.594 -12.536 1.00 92.44 97 ASN A O 1
ATOM 737 N N . LYS A 1 98 ? 2.386 -7.192 -10.816 1.00 89.69 98 LYS A N 1
ATOM 738 C CA . LYS A 1 98 ? 3.548 -7.582 -10.003 1.00 89.69 98 LYS A CA 1
ATOM 739 C C . LYS A 1 98 ? 3.485 -9.060 -9.615 1.00 89.69 98 LYS A C 1
ATOM 741 O O . LYS A 1 98 ? 4.377 -9.802 -9.994 1.00 89.69 98 LYS A O 1
ATOM 746 N N . ILE A 1 99 ? 2.394 -9.496 -8.981 1.00 91.25 99 ILE A N 1
ATOM 747 C CA . ILE A 1 99 ? 2.234 -10.878 -8.485 1.00 91.25 99 ILE A CA 1
ATOM 748 C C . ILE A 1 99 ? 2.285 -11.920 -9.615 1.00 91.25 99 ILE A C 1
ATOM 750 O O . ILE A 1 99 ? 2.763 -13.029 -9.421 1.00 91.25 99 ILE A O 1
ATOM 754 N N . VAL A 1 100 ? 1.752 -11.597 -10.796 1.00 89.00 100 VAL A N 1
ATOM 755 C CA . VAL A 1 100 ? 1.714 -12.531 -11.939 1.00 89.00 100 VAL A CA 1
ATOM 756 C C . VAL A 1 100 ? 3.029 -12.546 -12.728 1.00 89.00 100 VAL A C 1
ATOM 758 O O . VAL A 1 100 ? 3.260 -13.477 -13.495 1.00 89.00 100 VAL A O 1
ATOM 761 N N . SER A 1 101 ? 3.858 -11.509 -12.595 1.00 80.31 101 SER A N 1
ATOM 762 C CA . SER A 1 101 ? 5.131 -11.392 -13.314 1.00 80.31 101 SER A CA 1
ATOM 763 C C . SER A 1 101 ? 6.324 -11.989 -12.554 1.00 80.31 101 SER A C 1
ATOM 765 O O . SER A 1 101 ? 7.440 -11.924 -13.079 1.00 80.31 101 SER A O 1
ATOM 767 N N . GLU A 1 102 ? 6.104 -12.536 -11.358 1.00 56.31 102 GLU A N 1
ATOM 768 C CA . GLU A 1 102 ? 7.061 -13.380 -10.623 1.00 56.31 102 GLU A CA 1
ATOM 769 C C . GLU A 1 102 ? 7.033 -14.836 -11.111 1.00 56.31 102 GLU A C 1
ATOM 771 O O . GLU A 1 102 ? 8.128 -15.442 -11.187 1.00 56.31 102 GLU A O 1
#

Sequence (102 aa):
KLLYEVADIGSNSLWLDHGHIQPLLIHLIEEGCLNAVPAETTVSGDVNGDGTVGIADAVLLQKWLLAVPGTELNDWKAADLNSDNSVDAFDMVFMRNKIVSE

Radius of gyration: 17.3 Å; chains: 1; bounding box: 45×35×33 Å

Secondary structure (DSSP, 8-state):
---------SSSEEEEEETTEEEEEEEE-TTS-EEE-------TT-SS-SSS-SHHHHHHHHHHHTT-TT---S-HHHH-SSSSS--SHHHHHHHHHHHH--

pLDDT: mean 73.5, std 22.56, range [29.83, 97.31]

Foldseek 3Di:
DPDFDWDDDPAQWTWGDDVPDDTFTWGDDPVRDTDRDPPLPLQQQCQVSPPDHEPVSLVLLVCVQVVPPPRDGPDVVSQPNVPPPDHHVVSSVVSVVVHVVD